Protein AF-A0AAV4V2G6-F1 (afdb_monomer_lite)

Secondary structure (DSSP, 8-state):
---PPPPP------GGGEEEEEEE--SS--EEEEEE-HHHHHHHHHHHT--TTSSS---TT-S-TTTS-EEEE-S---HHHHHHHHHHS-SSSSEEE--HHHHHHHHHHHSPP-

Structure (mmCIF, N/CA/C/O backbone):
data_AF-A0AAV4V2G6-F1
#
_entry.id   AF-A0AAV4V2G6-F1
#
loop_
_atom_site.group_PDB
_atom_site.id
_atom_site.type_symbol
_atom_site.label_atom_id
_atom_site.label_alt_id
_atom_site.label_comp_id
_atom_site.label_asym_id
_atom_site.label_entity_id
_atom_site.label_seq_id
_atom_site.pdbx_PDB_ins_code
_atom_site.Cartn_x
_atom_site.Cartn_y
_atom_site.Cartn_z
_atom_site.occupancy
_atom_site.B_iso_or_equiv
_atom_site.auth_seq_id
_atom_site.auth_comp_id
_atom_site.auth_asym_id
_atom_site.auth_atom_id
_atom_site.pdbx_PDB_model_num
ATOM 1 N N . MET A 1 1 ? 5.239 -35.831 -12.812 1.00 40.34 1 MET A N 1
ATOM 2 C CA . MET A 1 1 ? 5.458 -34.371 -12.798 1.00 40.34 1 MET A CA 1
ATOM 3 C C . MET A 1 1 ? 5.258 -33.920 -11.359 1.00 40.34 1 MET A C 1
ATOM 5 O O . MET A 1 1 ? 4.141 -34.008 -10.872 1.00 40.34 1 MET A O 1
ATOM 9 N N . PHE A 1 2 ? 6.333 -33.602 -10.638 1.00 43.84 2 PHE A N 1
ATOM 10 C CA . PHE A 1 2 ? 6.240 -33.153 -9.246 1.00 43.84 2 PHE A CA 1
ATOM 11 C C . PHE A 1 2 ? 5.930 -31.657 -9.255 1.00 43.84 2 PHE A C 1
ATOM 13 O O . PHE A 1 2 ? 6.755 -30.864 -9.698 1.00 43.84 2 PHE A O 1
ATOM 20 N N . VAL A 1 3 ? 4.728 -31.284 -8.826 1.00 50.00 3 VAL A N 1
ATOM 21 C CA . VAL A 1 3 ? 4.389 -29.886 -8.542 1.00 50.00 3 VAL A CA 1
ATOM 22 C C . VAL A 1 3 ? 5.172 -29.518 -7.284 1.00 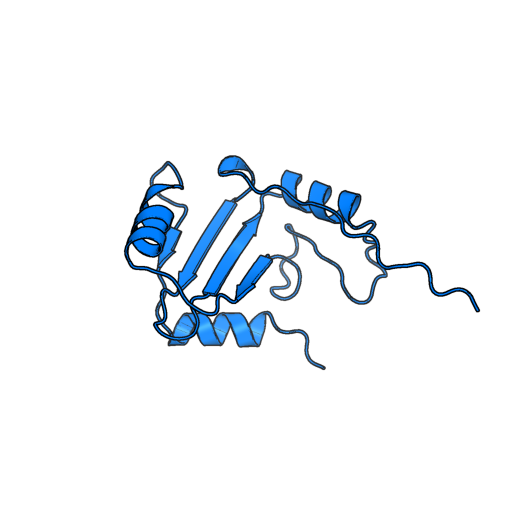50.00 3 VAL A C 1
ATOM 24 O O . VAL A 1 3 ? 4.960 -30.138 -6.240 1.00 50.00 3 VAL A O 1
ATOM 27 N N . GLN A 1 4 ? 6.128 -28.591 -7.378 1.00 55.28 4 GLN A N 1
ATOM 28 C CA . GLN A 1 4 ? 6.748 -28.046 -6.170 1.00 55.28 4 GLN A CA 1
ATOM 29 C C . GLN A 1 4 ? 5.639 -27.411 -5.319 1.00 55.28 4 GLN A C 1
ATOM 31 O O . GLN A 1 4 ? 4.819 -26.669 -5.866 1.00 55.28 4 GLN A O 1
ATOM 36 N N . PRO A 1 5 ? 5.559 -27.714 -4.012 1.00 58.81 5 PRO A N 1
ATOM 37 C CA . PRO A 1 5 ? 4.588 -27.062 -3.152 1.00 58.81 5 PRO A CA 1
ATOM 38 C C . PRO A 1 5 ? 4.882 -25.562 -3.137 1.00 58.81 5 PRO A C 1
ATOM 40 O O . PRO A 1 5 ? 6.038 -25.158 -3.015 1.00 58.81 5 PRO A O 1
ATOM 43 N N . TYR A 1 6 ? 3.839 -24.743 -3.267 1.00 69.56 6 TYR A N 1
ATOM 44 C CA . TYR A 1 6 ? 3.951 -23.299 -3.097 1.00 69.56 6 TYR A CA 1
ATOM 45 C C . TYR A 1 6 ? 4.617 -23.003 -1.747 1.00 69.56 6 TYR A C 1
ATOM 47 O O . TYR A 1 6 ? 4.089 -23.363 -0.693 1.00 69.56 6 TYR A O 1
ATOM 55 N N . SER A 1 7 ? 5.794 -22.379 -1.772 1.00 81.94 7 SER A N 1
ATOM 56 C CA . SER A 1 7 ? 6.468 -21.923 -0.561 1.00 81.94 7 SER A CA 1
ATOM 57 C C . SER A 1 7 ? 5.880 -20.582 -0.141 1.00 81.94 7 SER A C 1
ATOM 59 O O . SER A 1 7 ? 5.979 -19.599 -0.872 1.00 81.94 7 SER A O 1
ATOM 61 N N . MET A 1 8 ? 5.279 -20.534 1.044 1.00 85.44 8 MET A N 1
ATOM 62 C CA . MET A 1 8 ? 4.823 -19.279 1.636 1.00 85.44 8 MET A CA 1
ATOM 63 C C . MET A 1 8 ? 6.030 -18.466 2.111 1.00 85.44 8 MET A C 1
ATOM 65 O O . MET A 1 8 ? 6.851 -18.971 2.878 1.00 85.44 8 MET A O 1
ATOM 69 N N . VAL A 1 9 ? 6.119 -17.206 1.685 1.00 88.56 9 VAL A N 1
ATOM 70 C CA . VAL A 1 9 ? 7.173 -16.274 2.106 1.00 88.56 9 VAL A CA 1
ATOM 71 C C . VAL A 1 9 ? 6.568 -15.228 3.047 1.00 88.56 9 VAL A C 1
ATOM 73 O O . VAL A 1 9 ? 5.680 -14.484 2.626 1.00 88.56 9 VAL A O 1
ATOM 76 N N . PRO A 1 10 ? 7.000 -15.148 4.320 1.00 90.88 10 PRO A N 1
ATOM 77 C CA . PRO A 1 10 ? 6.504 -14.128 5.234 1.00 90.88 10 PRO A CA 1
ATOM 78 C C . PRO A 1 10 ? 7.104 -12.759 4.891 1.00 90.88 10 PRO A C 1
ATOM 80 O O . PRO A 1 10 ? 8.322 -12.603 4.814 1.00 90.88 10 PRO A O 1
ATOM 83 N N . ILE A 1 11 ? 6.247 -11.748 4.745 1.00 90.00 11 ILE A N 1
ATOM 84 C CA . ILE A 1 11 ? 6.648 -10.349 4.548 1.00 90.00 11 ILE A CA 1
ATOM 85 C C . ILE A 1 11 ? 6.159 -9.546 5.753 1.00 90.00 11 ILE A C 1
ATOM 87 O O . ILE A 1 11 ? 4.971 -9.537 6.064 1.00 90.00 11 ILE A O 1
ATOM 91 N N . THR A 1 12 ? 7.082 -8.877 6.447 1.00 90.75 12 THR A N 1
ATOM 92 C CA . THR A 1 12 ? 6.756 -7.960 7.550 1.00 90.75 12 THR A CA 1
ATOM 93 C C . THR A 1 12 ? 6.787 -6.530 7.034 1.00 90.75 12 THR A C 1
ATOM 95 O O . THR A 1 12 ? 7.796 -6.133 6.463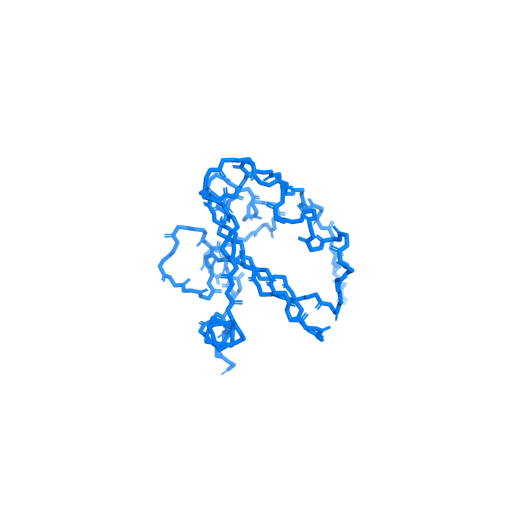 1.00 90.75 12 THR A O 1
ATOM 98 N N . ILE A 1 13 ? 5.719 -5.765 7.265 1.00 86.94 13 ILE A N 1
ATOM 99 C CA . ILE A 1 13 ? 5.614 -4.354 6.869 1.00 86.94 13 ILE A CA 1
ATOM 100 C C . ILE A 1 13 ? 5.651 -3.485 8.128 1.00 86.94 13 ILE A C 1
ATOM 102 O O . ILE A 1 13 ? 4.871 -3.701 9.058 1.00 86.94 13 ILE A O 1
ATOM 106 N N . ARG A 1 14 ? 6.548 -2.500 8.169 1.00 87.62 14 ARG A N 1
ATOM 107 C CA . ARG A 1 14 ? 6.711 -1.540 9.270 1.00 87.62 14 ARG A CA 1
ATOM 108 C C . ARG A 1 14 ? 6.389 -0.126 8.808 1.00 87.62 14 ARG A C 1
ATOM 110 O O . ARG A 1 14 ? 6.437 0.174 7.625 1.00 87.62 14 ARG A O 1
ATOM 117 N N . GLY A 1 15 ? 6.138 0.777 9.759 1.00 82.94 15 GLY A N 1
ATOM 118 C CA . GLY A 1 15 ? 5.829 2.191 9.494 1.00 82.94 15 GLY A CA 1
ATOM 119 C C . GLY A 1 15 ? 6.773 2.869 8.489 1.00 82.94 15 GLY A C 1
ATOM 120 O O . GLY A 1 15 ? 6.312 3.499 7.547 1.00 82.94 15 GLY A O 1
ATOM 121 N N . HIS A 1 16 ? 8.086 2.683 8.649 1.00 86.31 16 HIS A N 1
ATOM 122 C CA . HIS A 1 16 ? 9.109 3.280 7.780 1.00 86.31 16 HIS A CA 1
ATOM 123 C C . HIS A 1 16 ? 9.245 2.619 6.402 1.00 86.31 16 HIS A C 1
ATOM 125 O O . HIS A 1 16 ? 9.912 3.170 5.530 1.00 86.31 16 HIS A O 1
ATOM 131 N N . ASP A 1 17 ? 8.628 1.456 6.189 1.00 90.06 17 ASP A N 1
ATOM 132 C CA . ASP A 1 17 ? 8.671 0.755 4.906 1.00 90.06 17 ASP A CA 1
ATOM 133 C C . ASP A 1 17 ? 7.731 1.387 3.875 1.00 90.06 17 ASP A C 1
ATOM 135 O O . ASP A 1 17 ? 7.816 1.087 2.682 1.00 90.06 17 ASP A O 1
ATOM 139 N N . MET A 1 18 ? 6.842 2.277 4.316 1.00 88.69 18 MET A N 1
ATOM 140 C CA . MET A 1 18 ? 5.788 2.864 3.501 1.00 88.69 18 MET A CA 1
ATOM 141 C C . MET A 1 18 ? 6.054 4.346 3.262 1.00 88.69 18 MET A C 1
ATOM 143 O O . MET A 1 18 ? 6.415 5.088 4.169 1.00 88.69 18 MET A O 1
ATOM 147 N N . ALA A 1 19 ? 5.846 4.778 2.024 1.00 88.94 19 ALA A N 1
ATOM 148 C CA . ALA A 1 19 ? 5.930 6.174 1.620 1.00 88.94 19 ALA A CA 1
ATOM 149 C C . ALA A 1 19 ? 4.561 6.874 1.675 1.00 88.94 19 ALA A C 1
ATOM 151 O O . ALA A 1 19 ? 4.488 8.069 1.940 1.00 88.94 19 ALA A O 1
ATOM 152 N N . GLU A 1 20 ? 3.473 6.147 1.407 1.00 89.06 20 GLU A N 1
ATOM 153 C CA . GLU A 1 20 ? 2.099 6.662 1.462 1.00 89.06 20 GLU A CA 1
ATOM 154 C C . GLU A 1 20 ? 1.121 5.518 1.755 1.00 89.06 20 GLU A C 1
ATOM 156 O O . GLU A 1 20 ? 1.278 4.414 1.227 1.00 89.06 20 GLU A O 1
ATOM 161 N N . VAL A 1 21 ? 0.089 5.795 2.555 1.00 89.88 21 VAL A N 1
ATOM 162 C CA . VAL A 1 21 ? -1.024 4.886 2.838 1.00 89.88 21 VAL A CA 1
ATOM 163 C C . VAL A 1 21 ? -2.344 5.596 2.512 1.00 89.88 21 VAL A C 1
ATOM 165 O O . VAL A 1 21 ? -2.685 6.635 3.068 1.00 89.88 21 VAL A O 1
ATOM 168 N N . ILE A 1 22 ? -3.125 5.051 1.588 1.00 92.00 22 ILE A N 1
ATOM 169 C CA . ILE A 1 22 ? -4.441 5.588 1.228 1.00 92.00 22 ILE A CA 1
ATOM 170 C C . ILE A 1 22 ? -5.487 4.579 1.675 1.00 92.00 22 ILE A C 1
ATOM 172 O O . ILE A 1 22 ? -5.394 3.406 1.324 1.00 92.00 22 ILE A O 1
ATOM 176 N N . VAL A 1 23 ? -6.475 5.022 2.447 1.00 93.06 23 VAL A N 1
ATOM 177 C CA . VAL A 1 23 ? -7.452 4.124 3.066 1.00 93.06 23 VAL A CA 1
ATOM 178 C C . VAL A 1 23 ? -8.865 4.537 2.704 1.00 93.06 23 VAL A C 1
ATOM 180 O O . VAL A 1 23 ? -9.244 5.699 2.823 1.00 93.06 23 VAL A O 1
ATOM 183 N N . HIS A 1 24 ? -9.667 3.559 2.313 1.00 94.88 24 HIS A N 1
ATOM 184 C CA . HIS A 1 24 ? -11.111 3.672 2.269 1.00 94.88 24 HIS A CA 1
ATOM 185 C C . HIS A 1 24 ? -11.710 2.811 3.385 1.00 94.88 24 HIS A C 1
ATOM 187 O O . HIS A 1 24 ? -11.616 1.588 3.326 1.00 94.88 24 HIS A O 1
ATOM 193 N N . PHE A 1 25 ? -12.343 3.417 4.394 1.00 92.19 25 PHE A N 1
ATOM 194 C CA . PHE A 1 25 ? -12.966 2.697 5.520 1.00 92.19 25 PHE A CA 1
ATOM 195 C C . PHE A 1 25 ? -14.406 2.241 5.224 1.00 92.19 25 PHE A C 1
ATOM 197 O O . PHE A 1 25 ? -15.298 2.362 6.068 1.00 92.19 25 PHE A O 1
ATOM 204 N N . GLY A 1 26 ? -14.650 1.736 4.012 1.00 88.19 26 GLY A N 1
ATOM 205 C CA . GLY A 1 26 ? -15.957 1.232 3.591 1.00 88.19 26 GLY A CA 1
ATOM 206 C C . GLY A 1 26 ? -16.534 0.207 4.573 1.00 88.19 26 GLY A C 1
ATOM 207 O O . GLY A 1 26 ? -15.806 -0.518 5.246 1.00 88.19 26 GLY A O 1
ATOM 208 N N . ARG A 1 27 ? -17.866 0.132 4.678 1.00 81.19 27 ARG A N 1
ATOM 209 C CA . ARG A 1 27 ? -18.518 -0.768 5.651 1.00 81.19 27 ARG A CA 1
ATOM 210 C C . ARG A 1 27 ? -18.376 -2.249 5.298 1.00 81.19 27 ARG A C 1
ATOM 212 O O . ARG A 1 27 ? -18.275 -3.061 6.208 1.00 81.19 27 ARG A O 1
ATOM 219 N N . CYS A 1 28 ? -18.391 -2.574 4.007 1.00 80.81 28 CYS A N 1
ATOM 220 C CA . CYS A 1 28 ? -18.389 -3.954 3.508 1.00 80.81 28 CYS A CA 1
ATOM 221 C C . CYS A 1 28 ? -17.074 -4.365 2.842 1.00 80.81 28 CYS A C 1
ATOM 223 O O . CYS A 1 28 ? -16.867 -5.547 2.617 1.00 80.81 28 CYS A O 1
ATOM 225 N N . LEU A 1 29 ? -16.239 -3.395 2.464 1.00 88.69 29 LEU A N 1
ATOM 226 C CA . LEU A 1 29 ? -14.951 -3.650 1.832 1.00 88.69 29 LEU A CA 1
ATOM 227 C C . LEU A 1 29 ? -14.002 -2.480 2.114 1.00 88.69 29 LEU A C 1
ATOM 229 O O . LEU A 1 29 ? -13.865 -1.578 1.280 1.00 88.69 29 LEU A O 1
ATOM 233 N N . PRO A 1 30 ? -13.396 -2.414 3.310 1.00 93.38 30 PRO A N 1
ATOM 234 C CA . PRO A 1 30 ? -12.268 -1.530 3.516 1.00 93.38 30 PRO A CA 1
ATOM 235 C C . PRO A 1 30 ? -11.129 -1.856 2.544 1.00 93.38 30 PRO A C 1
ATOM 237 O O . PRO A 1 30 ? -10.799 -3.020 2.312 1.00 93.38 30 PRO A O 1
ATOM 240 N N . ILE A 1 31 ? -10.513 -0.817 1.988 1.00 93.88 31 ILE A N 1
ATOM 241 C CA . ILE A 1 31 ? -9.404 -0.956 1.041 1.00 93.88 31 ILE A CA 1
ATOM 242 C C . ILE A 1 31 ? -8.230 -0.135 1.549 1.00 93.88 31 ILE A C 1
ATOM 244 O O . ILE A 1 31 ? -8.393 1.041 1.884 1.00 93.88 31 ILE A O 1
ATOM 248 N N . ILE A 1 32 ? -7.046 -0.743 1.580 1.00 92.44 32 ILE A N 1
ATOM 249 C CA . ILE A 1 32 ? -5.797 -0.058 1.910 1.00 92.44 32 ILE A CA 1
ATOM 250 C C . ILE A 1 32 ? -4.870 -0.140 0.705 1.00 92.44 32 ILE A C 1
ATOM 252 O O . ILE A 1 32 ? -4.496 -1.227 0.270 1.00 92.44 32 ILE A O 1
ATOM 256 N N . TYR A 1 33 ? -4.464 1.016 0.198 1.00 92.19 33 TYR A N 1
ATOM 257 C CA . TYR A 1 33 ? -3.400 1.139 -0.784 1.00 92.19 33 TYR A CA 1
ATOM 258 C C . TYR A 1 33 ? -2.130 1.588 -0.087 1.00 92.19 33 TYR A C 1
ATOM 260 O O . TYR A 1 33 ? -2.112 2.626 0.571 1.00 92.19 33 TYR A O 1
ATOM 268 N N . VAL A 1 34 ? -1.056 0.838 -0.274 1.00 90.88 34 VAL A N 1
ATOM 269 C CA . VAL A 1 34 ? 0.254 1.170 0.271 1.00 90.88 34 VAL A CA 1
ATOM 270 C C . VAL A 1 34 ? 1.206 1.413 -0.885 1.00 90.88 34 VAL A C 1
ATOM 272 O O . VAL A 1 34 ? 1.439 0.521 -1.702 1.00 90.88 34 VAL A O 1
ATOM 275 N N . ARG A 1 35 ? 1.779 2.619 -0.945 1.00 91.12 35 ARG A N 1
ATOM 276 C CA . ARG A 1 35 ? 2.989 2.862 -1.731 1.00 91.12 35 ARG A CA 1
ATOM 277 C C . ARG A 1 35 ? 4.181 2.570 -0.821 1.00 91.12 35 ARG A C 1
ATOM 279 O O . ARG A 1 35 ? 4.406 3.340 0.118 1.00 91.12 35 ARG A O 1
ATOM 286 N N . PRO A 1 36 ? 4.933 1.485 -1.047 1.00 92.56 36 PRO A N 1
ATOM 287 C CA . PRO A 1 36 ? 6.131 1.230 -0.270 1.00 92.56 36 PRO A CA 1
ATOM 288 C C . PRO A 1 36 ? 7.255 2.191 -0.665 1.00 92.56 36 PRO A C 1
ATOM 290 O O . PRO A 1 36 ? 7.226 2.823 -1.722 1.00 92.56 36 PRO A O 1
ATOM 293 N N . THR A 1 37 ? 8.262 2.301 0.191 1.00 92.94 37 THR A N 1
ATOM 294 C CA . THR A 1 37 ? 9.535 2.919 -0.182 1.00 92.94 37 THR A CA 1
ATOM 295 C C . THR A 1 37 ? 10.229 2.082 -1.260 1.00 92.94 37 THR A C 1
ATOM 297 O O . THR A 1 37 ? 9.987 0.880 -1.386 1.00 92.94 37 THR A O 1
ATOM 300 N N . GLN A 1 38 ? 11.138 2.696 -2.022 1.00 95.00 38 GLN A N 1
ATOM 301 C CA . GLN A 1 38 ? 11.949 1.973 -3.008 1.00 95.00 38 GLN A CA 1
ATOM 302 C C . GLN A 1 38 ? 12.716 0.807 -2.367 1.00 95.00 38 GLN A C 1
ATOM 304 O O . GLN A 1 38 ? 12.714 -0.296 -2.906 1.00 95.00 38 GLN A O 1
ATOM 309 N N . ALA A 1 39 ? 13.325 1.037 -1.199 1.00 95.50 39 ALA A N 1
ATOM 310 C CA . ALA A 1 39 ? 14.089 0.018 -0.484 1.00 95.50 39 ALA A CA 1
ATOM 311 C C . ALA A 1 39 ? 13.222 -1.196 -0.117 1.00 95.50 39 ALA A C 1
ATOM 313 O O . ALA A 1 39 ? 13.617 -2.336 -0.360 1.00 95.50 39 ALA A O 1
ATOM 314 N N . PHE A 1 40 ? 12.016 -0.958 0.404 1.00 94.88 40 PHE A N 1
ATOM 315 C CA . PHE A 1 40 ? 11.106 -2.047 0.743 1.00 94.88 40 PHE A CA 1
ATOM 316 C C . PHE A 1 40 ? 10.555 -2.756 -0.500 1.00 94.88 40 PHE A C 1
ATOM 318 O O . PHE A 1 40 ? 10.394 -3.974 -0.503 1.00 94.88 40 PHE A O 1
ATOM 325 N N . GLY A 1 41 ? 10.322 -2.026 -1.594 1.00 94.81 41 GLY A N 1
ATOM 326 C CA . GLY A 1 41 ? 9.904 -2.634 -2.853 1.00 94.81 41 GLY A CA 1
ATOM 327 C C . GLY A 1 41 ? 10.940 -3.592 -3.446 1.00 94.81 41 GLY A C 1
ATOM 328 O O . GLY A 1 41 ? 10.578 -4.675 -3.905 1.00 94.81 41 GLY A O 1
ATOM 329 N N . GLU A 1 42 ? 12.227 -3.242 -3.380 1.00 94.88 42 GLU A N 1
ATOM 330 C CA . GLU A 1 42 ? 13.322 -4.151 -3.751 1.00 94.88 42 GLU A CA 1
ATOM 331 C C . GLU A 1 42 ? 13.370 -5.391 -2.850 1.00 94.88 42 GLU A C 1
ATOM 333 O O . GLU A 1 42 ? 13.546 -6.511 -3.334 1.00 94.88 42 GLU A O 1
ATOM 338 N N . GLN A 1 43 ? 13.141 -5.217 -1.545 1.00 94.88 43 GLN A N 1
ATOM 339 C CA . GLN A 1 43 ? 13.073 -6.335 -0.608 1.00 94.88 43 GLN A CA 1
ATOM 340 C C . GLN A 1 43 ? 11.931 -7.302 -0.954 1.00 94.88 43 GLN A C 1
ATOM 342 O O . GLN A 1 43 ? 12.151 -8.512 -0.958 1.00 94.88 43 GLN A O 1
ATOM 347 N N . ILE A 1 44 ? 10.735 -6.795 -1.278 1.00 93.56 44 ILE A N 1
ATOM 348 C CA . ILE A 1 44 ? 9.594 -7.623 -1.702 1.00 93.56 44 ILE A CA 1
ATOM 349 C C . ILE A 1 44 ? 9.958 -8.432 -2.949 1.00 93.56 44 ILE A C 1
ATOM 351 O O . ILE A 1 44 ? 9.775 -9.649 -2.951 1.00 93.56 44 ILE A O 1
ATOM 355 N N . LYS A 1 45 ? 10.521 -7.786 -3.979 1.00 92.62 45 LYS A N 1
ATOM 356 C CA . LYS A 1 45 ? 10.952 -8.476 -5.205 1.00 92.62 45 LYS A CA 1
ATOM 357 C C . LYS A 1 45 ? 11.950 -9.588 -4.907 1.00 92.62 45 LYS A C 1
ATOM 359 O O . LYS A 1 45 ? 11.783 -10.703 -5.392 1.00 92.62 45 LYS A O 1
ATOM 364 N N . SER A 1 46 ? 12.962 -9.298 -4.089 1.00 91.94 46 SER A N 1
ATOM 365 C CA . SER A 1 46 ? 13.989 -10.274 -3.728 1.00 91.94 46 SER A CA 1
ATOM 366 C C . SER A 1 46 ? 13.419 -11.451 -2.938 1.00 91.94 46 SER A C 1
ATOM 368 O O . SER A 1 46 ? 13.821 -12.585 -3.183 1.00 91.94 46 SER A O 1
ATOM 370 N N . LEU A 1 47 ? 12.504 -11.200 -1.997 1.00 91.69 47 LEU A N 1
ATOM 371 C CA . LEU A 1 47 ? 11.872 -12.241 -1.182 1.00 91.69 47 LEU A CA 1
ATOM 372 C C . LEU A 1 47 ? 10.961 -13.149 -2.011 1.00 91.69 47 LEU A C 1
ATOM 374 O O . LEU A 1 47 ? 10.909 -14.351 -1.769 1.00 91.69 47 LEU A O 1
ATOM 378 N N . LEU A 1 48 ? 10.257 -12.573 -2.984 1.00 90.00 48 LEU A N 1
ATOM 379 C CA . LEU A 1 48 ? 9.352 -13.301 -3.869 1.00 90.00 48 LEU A CA 1
ATOM 380 C C . LEU A 1 48 ? 10.056 -13.885 -5.104 1.00 90.00 48 LEU A C 1
ATOM 382 O O . LEU A 1 48 ? 9.414 -14.583 -5.882 1.00 90.00 48 LEU A O 1
ATOM 386 N N . GLY A 1 49 ? 11.355 -13.622 -5.285 1.00 89.62 49 GLY A N 1
ATOM 387 C CA . GLY A 1 49 ? 12.126 -14.099 -6.434 1.00 89.62 49 GLY A CA 1
ATOM 388 C C . GLY A 1 49 ? 11.641 -13.541 -7.775 1.00 89.62 49 GLY A C 1
ATOM 389 O O . GLY A 1 49 ? 11.741 -14.231 -8.784 1.00 89.62 49 GLY A O 1
ATOM 390 N N . MET A 1 50 ? 11.094 -12.321 -7.781 1.00 90.88 50 MET A N 1
ATOM 391 C CA . MET A 1 50 ? 10.486 -11.706 -8.964 1.00 90.88 50 MET A CA 1
ATOM 392 C C . MET A 1 50 ? 11.532 -11.227 -9.978 1.00 90.88 50 MET A C 1
ATOM 394 O O . MET A 1 50 ? 12.512 -10.568 -9.624 1.00 90.88 50 MET A O 1
ATOM 398 N N . SER A 1 51 ? 11.256 -11.471 -11.255 1.00 89.06 51 SER A N 1
ATOM 399 C CA . SER A 1 51 ? 11.986 -10.967 -12.417 1.00 89.06 51 SER A CA 1
ATOM 400 C C . SER A 1 51 ? 11.117 -10.006 -13.231 1.00 89.06 51 SER A C 1
ATOM 402 O O . SER A 1 51 ? 9.906 -10.174 -13.336 1.00 89.06 51 SER A O 1
ATOM 404 N N . ALA A 1 52 ? 11.734 -9.022 -13.890 1.00 83.06 52 ALA A N 1
ATOM 405 C CA . ALA A 1 52 ? 11.024 -8.080 -14.764 1.00 83.06 52 ALA A CA 1
ATOM 406 C C . ALA A 1 52 ? 10.363 -8.751 -15.987 1.00 83.06 52 ALA A C 1
ATOM 408 O O . ALA A 1 52 ? 9.517 -8.148 -16.641 1.00 83.06 52 ALA A O 1
ATOM 409 N N . SER A 1 53 ? 10.760 -9.985 -16.310 1.00 86.00 53 SER A N 1
ATOM 410 C CA . SER A 1 53 ? 10.138 -10.814 -17.348 1.00 86.00 53 SER A CA 1
ATOM 411 C C . SER A 1 53 ? 8.873 -11.540 -16.884 1.00 86.00 53 SER A C 1
ATOM 413 O O . SER A 1 53 ? 8.214 -12.177 -17.706 1.00 86.00 53 SER A O 1
ATOM 415 N N . ASP A 1 54 ? 8.568 -11.519 -15.587 1.00 85.00 54 ASP A N 1
ATOM 416 C CA . ASP A 1 54 ? 7.442 -12.261 -15.035 1.00 85.00 54 ASP A CA 1
ATOM 417 C C . ASP A 1 54 ? 6.116 -11.613 -15.429 1.00 85.00 54 ASP A C 1
ATOM 419 O O . ASP A 1 54 ? 5.987 -10.391 -15.501 1.00 85.00 54 ASP A O 1
ATOM 423 N N . ALA A 1 55 ? 5.093 -12.446 -15.629 1.00 80.50 55 ALA A N 1
ATOM 424 C CA . ALA A 1 55 ? 3.743 -11.972 -15.933 1.00 80.50 55 ALA A CA 1
ATOM 425 C C . ALA A 1 55 ? 3.163 -11.083 -14.814 1.00 80.50 55 ALA A C 1
ATOM 427 O O . ALA A 1 55 ? 2.352 -10.199 -15.081 1.00 80.50 55 ALA A O 1
ATOM 428 N N . PHE A 1 56 ? 3.598 -11.310 -13.570 1.00 81.56 56 PHE A N 1
ATOM 429 C CA . PHE A 1 56 ? 3.210 -10.539 -12.394 1.00 81.56 56 PHE A CA 1
ATOM 430 C C . PHE A 1 56 ? 4.464 -9.985 -11.729 1.00 81.56 56 PHE A C 1
ATOM 432 O O . PHE A 1 56 ? 5.115 -10.658 -10.932 1.00 81.56 56 PHE A O 1
ATOM 439 N N . TYR A 1 57 ? 4.800 -8.750 -12.081 1.00 88.31 57 TYR A N 1
ATOM 440 C CA . TYR A 1 57 ? 5.961 -8.048 -11.555 1.00 88.31 57 TYR A CA 1
ATOM 441 C C . TYR A 1 57 ? 5.523 -6.882 -10.670 1.00 88.31 57 TYR A C 1
ATOM 443 O O . TYR A 1 57 ? 4.514 -6.230 -10.937 1.00 88.31 57 TYR A O 1
ATOM 451 N N . PHE A 1 58 ? 6.292 -6.617 -9.618 1.00 90.69 58 PHE A N 1
ATOM 452 C CA . PHE A 1 58 ? 6.073 -5.506 -8.701 1.00 90.69 58 PHE A CA 1
ATOM 453 C C . PHE A 1 58 ? 7.252 -4.534 -8.778 1.00 90.69 58 PHE A C 1
ATOM 455 O O . PHE A 1 58 ? 8.394 -4.952 -8.657 1.00 90.69 58 PHE A O 1
ATOM 462 N N . ASP A 1 59 ? 6.996 -3.236 -8.927 1.00 91.94 59 ASP A N 1
ATOM 463 C CA . ASP A 1 59 ? 8.022 -2.192 -8.939 1.00 91.94 59 ASP A CA 1
ATOM 464 C C . ASP A 1 59 ? 7.515 -0.912 -8.278 1.00 91.94 59 ASP A C 1
ATOM 466 O O . ASP A 1 59 ? 6.795 -0.117 -8.882 1.00 91.94 59 ASP A O 1
ATOM 470 N N . ALA A 1 60 ? 7.957 -0.684 -7.041 1.00 92.56 60 ALA A N 1
ATOM 471 C CA . ALA A 1 60 ? 7.611 0.488 -6.238 1.00 92.56 60 ALA A CA 1
ATOM 472 C C . ALA A 1 60 ? 8.008 1.835 -6.874 1.00 92.56 60 ALA A C 1
ATOM 474 O O . ALA A 1 60 ? 7.489 2.874 -6.467 1.00 92.56 60 ALA A O 1
ATOM 475 N N . THR A 1 61 ? 8.936 1.835 -7.837 1.00 91.62 61 THR A N 1
ATOM 476 C CA . THR A 1 61 ? 9.404 3.045 -8.534 1.00 91.62 61 THR A CA 1
ATOM 477 C C . THR A 1 61 ? 8.722 3.271 -9.880 1.00 91.62 61 THR A C 1
ATOM 479 O O . THR A 1 61 ? 8.884 4.336 -10.485 1.00 91.62 61 THR A O 1
ATOM 482 N N . SER A 1 62 ? 7.937 2.296 -10.343 1.00 91.62 62 SER A N 1
ATOM 483 C CA . SER A 1 62 ? 7.207 2.397 -11.598 1.00 91.62 62 SE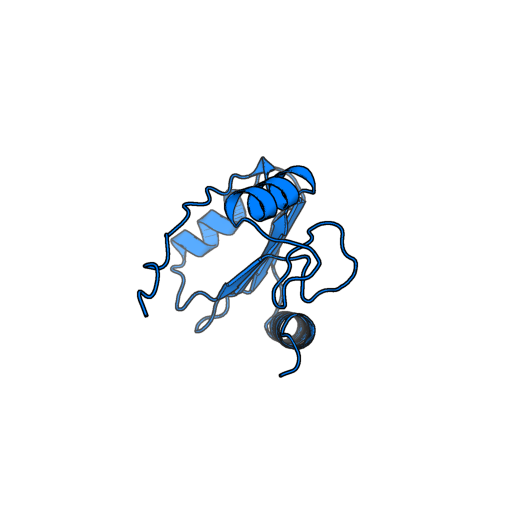R A CA 1
ATOM 484 C C . SER A 1 62 ? 6.153 3.503 -11.544 1.00 91.62 62 SER A C 1
ATOM 486 O O . SER A 1 62 ? 5.604 3.837 -10.498 1.00 91.62 62 SER A O 1
ATOM 488 N N . LYS A 1 63 ? 5.853 4.074 -12.713 1.00 89.19 63 LYS A N 1
ATOM 489 C CA . LYS A 1 63 ? 4.718 4.991 -12.906 1.00 89.19 63 LYS A CA 1
ATOM 490 C C . LYS A 1 63 ? 3.425 4.253 -13.260 1.00 89.19 63 LYS A C 1
ATOM 492 O O . LYS A 1 63 ? 2.370 4.879 -13.325 1.00 89.19 63 LYS A O 1
ATOM 497 N N . ASP A 1 64 ? 3.514 2.955 -13.540 1.00 88.50 64 ASP A N 1
ATOM 498 C CA . ASP A 1 64 ? 2.367 2.118 -13.863 1.00 88.50 64 ASP A CA 1
ATOM 499 C C . ASP A 1 64 ? 1.628 1.729 -12.580 1.00 88.50 64 ASP A C 1
ATOM 501 O O . ASP A 1 64 ? 2.161 1.040 -11.704 1.00 88.50 64 ASP A O 1
ATOM 505 N N . GLU A 1 65 ? 0.370 2.169 -12.479 1.00 84.81 65 GLU A N 1
ATOM 506 C CA . GLU A 1 65 ? -0.416 1.983 -11.267 1.00 84.81 65 GLU A CA 1
ATOM 507 C C . GLU A 1 65 ? -0.721 0.529 -10.919 1.00 84.81 65 GLU A C 1
ATOM 509 O O . GLU A 1 65 ? -1.017 0.241 -9.759 1.00 84.81 65 GLU A O 1
ATOM 514 N N . ARG A 1 66 ? -0.580 -0.373 -11.890 1.00 86.25 66 ARG A N 1
ATOM 515 C CA . ARG A 1 66 ? -0.856 -1.804 -11.745 1.00 86.25 66 ARG A CA 1
ATOM 516 C C . ARG A 1 66 ? 0.243 -2.558 -11.001 1.00 86.25 66 ARG A C 1
ATOM 518 O O . ARG A 1 66 ? -0.015 -3.649 -10.509 1.00 86.25 66 ARG A O 1
ATOM 525 N N . ILE A 1 67 ? 1.452 -1.994 -10.915 1.00 90.19 67 ILE A N 1
ATOM 526 C CA . ILE A 1 67 ? 2.628 -2.713 -10.390 1.00 90.19 67 ILE A CA 1
ATOM 527 C C . ILE A 1 67 ? 3.360 -1.990 -9.256 1.00 90.19 67 ILE A C 1
ATOM 529 O O . ILE A 1 67 ? 4.280 -2.561 -8.686 1.00 90.19 67 ILE A O 1
ATOM 533 N N . HIS A 1 68 ? 2.984 -0.756 -8.901 1.00 91.19 68 HIS A N 1
ATOM 534 C CA . HIS A 1 68 ? 3.757 0.062 -7.944 1.00 91.19 68 HIS A CA 1
ATOM 535 C C . HIS A 1 68 ? 3.209 0.135 -6.512 1.00 91.19 68 HIS A C 1
ATOM 537 O O . HIS A 1 68 ? 3.808 0.766 -5.642 1.00 91.19 68 HIS A O 1
ATOM 543 N N . LYS A 1 69 ? 2.045 -0.467 -6.256 1.00 90.69 69 LYS A N 1
ATOM 544 C CA . LYS A 1 69 ? 1.310 -0.371 -4.987 1.00 90.69 69 LYS A CA 1
ATOM 545 C C . LYS A 1 69 ? 0.933 -1.758 -4.501 1.00 90.69 69 LYS A C 1
ATOM 547 O O . LYS A 1 69 ? 0.614 -2.635 -5.297 1.00 90.69 69 LYS A O 1
ATOM 552 N N . LEU A 1 70 ? 0.883 -1.908 -3.186 1.00 90.69 70 LEU A N 1
ATOM 553 C CA . LEU A 1 70 ? 0.227 -3.039 -2.545 1.00 90.69 70 LEU A CA 1
ATOM 554 C C . LEU A 1 70 ? -1.227 -2.649 -2.274 1.00 90.69 70 LEU A C 1
ATOM 556 O O . LEU A 1 70 ? -1.484 -1.569 -1.738 1.00 90.69 70 L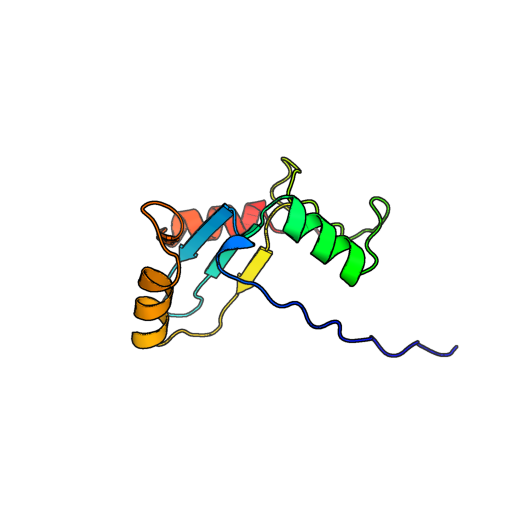EU A O 1
ATOM 560 N N . THR A 1 71 ? -2.165 -3.516 -2.647 1.00 91.62 71 THR A N 1
ATOM 561 C CA . THR A 1 71 ? -3.595 -3.324 -2.376 1.00 91.62 71 THR A CA 1
ATOM 562 C C . THR A 1 71 ? -4.065 -4.411 -1.424 1.00 91.62 71 THR A C 1
ATOM 564 O O . THR A 1 71 ? -3.972 -5.594 -1.741 1.00 91.62 71 THR A O 1
ATOM 567 N N . PHE A 1 72 ? -4.584 -4.007 -0.269 1.00 91.06 72 PHE A N 1
ATOM 568 C CA . PHE A 1 72 ? -5.214 -4.898 0.695 1.00 91.06 72 PHE A CA 1
ATOM 569 C C . PHE A 1 72 ? -6.725 -4.728 0.601 1.00 91.06 72 PHE A C 1
ATOM 571 O O . PHE A 1 72 ? -7.250 -3.639 0.847 1.00 91.06 72 PHE A O 1
ATOM 578 N N . LEU A 1 73 ? -7.404 -5.812 0.237 1.00 91.88 73 LEU A N 1
ATOM 579 C CA . LEU A 1 73 ? -8.855 -5.924 0.281 1.00 91.88 73 LEU A CA 1
ATOM 580 C C . LEU A 1 73 ? -9.215 -6.595 1.601 1.00 91.88 73 LEU A C 1
ATOM 582 O O . LEU A 1 73 ? -8.765 -7.707 1.868 1.00 91.88 73 LEU A O 1
ATOM 586 N N . ILE A 1 74 ? -9.959 -5.890 2.444 1.00 91.62 74 ILE A N 1
ATOM 587 C CA . ILE A 1 74 ? -10.291 -6.344 3.791 1.00 91.62 74 ILE A CA 1
ATOM 588 C C . ILE A 1 74 ? -11.792 -6.618 3.829 1.00 91.62 74 ILE A C 1
ATOM 590 O O . ILE A 1 74 ? -12.569 -5.769 3.409 1.00 91.62 74 ILE A O 1
ATOM 594 N N . ASP A 1 75 ? -12.207 -7.771 4.354 1.00 90.81 75 ASP A N 1
ATOM 595 C CA . ASP A 1 75 ? -13.631 -8.134 4.430 1.00 90.81 75 ASP A CA 1
ATOM 596 C C . ASP A 1 75 ? -14.409 -7.217 5.384 1.00 90.81 75 ASP A C 1
ATOM 598 O O . ASP A 1 75 ? -15.525 -6.781 5.108 1.00 90.81 75 ASP A O 1
ATOM 602 N N . ASN A 1 76 ? -13.823 -6.921 6.543 1.00 89.38 76 ASN A N 1
ATOM 603 C CA . ASN A 1 76 ? -14.396 -6.017 7.528 1.00 89.38 76 ASN A CA 1
ATOM 604 C C . ASN A 1 76 ? -13.311 -5.392 8.409 1.00 89.38 76 ASN A C 1
ATOM 606 O O . ASN A 1 76 ? -12.187 -5.876 8.504 1.00 89.38 76 ASN A O 1
ATOM 610 N N . MET A 1 77 ? -13.659 -4.281 9.052 1.00 91.44 77 MET A N 1
ATOM 611 C CA . MET A 1 77 ? -12.775 -3.603 9.991 1.00 91.44 77 MET A CA 1
ATOM 612 C C . MET A 1 77 ? -13.600 -3.034 11.138 1.00 91.44 77 MET A C 1
ATOM 614 O O . MET A 1 77 ? -14.589 -2.336 10.886 1.00 91.44 77 MET A O 1
ATOM 618 N N . THR A 1 78 ? -13.195 -3.328 12.374 1.00 92.94 78 THR A N 1
ATOM 619 C CA . THR A 1 78 ? -13.836 -2.789 13.582 1.00 92.94 78 THR A CA 1
ATOM 620 C C . THR A 1 78 ? -13.515 -1.307 13.754 1.00 92.94 78 THR A C 1
ATOM 622 O O . THR A 1 78 ? -12.557 -0.794 13.170 1.00 92.94 78 THR A O 1
ATOM 625 N N . ASP A 1 79 ? -14.294 -0.594 14.566 1.00 91.19 79 ASP A N 1
ATOM 626 C CA . ASP A 1 79 ? -14.053 0.833 14.800 1.00 91.19 79 ASP A CA 1
ATOM 627 C C . ASP A 1 79 ? -12.712 1.085 15.508 1.00 91.19 79 ASP A C 1
ATOM 629 O O . ASP A 1 79 ? -12.014 2.045 15.176 1.00 91.19 79 ASP A O 1
ATOM 633 N N . GLU A 1 80 ? -12.280 0.171 16.380 1.00 92.38 80 GLU A N 1
ATOM 634 C CA . GLU A 1 80 ? -10.964 0.212 17.022 1.00 92.38 80 GLU A CA 1
ATOM 635 C C . GLU A 1 80 ? -9.837 0.062 15.995 1.00 92.38 80 GLU A C 1
ATOM 637 O O . GLU A 1 80 ? -8.855 0.800 16.039 1.00 92.38 80 GLU A O 1
ATOM 642 N N . GLN A 1 81 ? -9.978 -0.850 15.027 1.00 90.81 81 GLN A N 1
ATOM 643 C CA . GLN A 1 81 ? -8.991 -1.039 13.958 1.00 90.81 81 GLN A CA 1
ATOM 644 C C . GLN A 1 81 ? -8.918 0.181 13.028 1.00 90.81 81 GLN A C 1
ATOM 646 O O . GLN A 1 81 ? -7.826 0.586 12.619 1.00 90.81 81 GLN A O 1
ATOM 651 N N . ARG A 1 82 ? -10.063 0.812 12.731 1.00 90.00 82 ARG A N 1
ATOM 652 C CA . ARG A 1 82 ? -10.115 2.067 11.960 1.00 90.00 82 ARG A CA 1
ATOM 653 C C . ARG A 1 82 ? -9.392 3.187 12.695 1.00 90.00 82 ARG A C 1
ATOM 655 O O . ARG A 1 82 ? -8.593 3.911 12.102 1.00 90.00 82 ARG A O 1
ATOM 662 N N . GLN A 1 83 ? -9.664 3.324 13.991 1.00 88.44 83 GLN A N 1
ATOM 663 C CA . GLN A 1 83 ? -9.014 4.317 14.837 1.00 88.44 83 GLN A CA 1
ATOM 664 C C . GLN A 1 83 ? -7.508 4.061 14.944 1.00 88.44 83 GLN A C 1
ATOM 666 O O . GLN A 1 83 ? -6.727 5.000 14.809 1.00 88.44 83 GLN A O 1
ATOM 671 N N . PHE A 1 84 ? -7.100 2.803 15.105 1.00 87.88 84 PHE A N 1
ATOM 672 C CA . PHE A 1 84 ? -5.698 2.406 15.124 1.00 87.88 84 PHE A CA 1
ATOM 673 C C . PHE A 1 84 ? -4.977 2.802 13.833 1.00 87.88 84 PHE A C 1
ATOM 675 O O . PHE A 1 84 ? -3.933 3.444 13.896 1.00 87.88 84 PHE A O 1
ATOM 682 N N . LEU A 1 85 ? -5.544 2.499 12.658 1.00 86.19 85 LEU A N 1
ATOM 683 C CA . LEU A 1 85 ? -4.923 2.870 11.382 1.00 86.19 85 LEU A CA 1
ATOM 684 C C . LEU A 1 85 ? -4.752 4.382 11.236 1.00 86.19 85 LEU A C 1
ATOM 686 O O . LEU A 1 85 ? -3.731 4.822 10.723 1.00 86.19 85 LEU A O 1
ATOM 690 N N . ARG A 1 86 ? -5.694 5.187 11.739 1.00 84.25 86 ARG A N 1
ATOM 691 C CA . ARG A 1 86 ? -5.553 6.653 11.755 1.00 84.25 86 ARG A CA 1
ATOM 692 C C . ARG A 1 86 ? -4.408 7.147 12.651 1.00 84.25 86 ARG A C 1
ATOM 694 O O . ARG A 1 86 ? -3.963 8.273 12.467 1.00 84.25 86 ARG A O 1
ATOM 701 N N . GLN A 1 87 ? -3.944 6.340 13.606 1.00 82.12 87 GLN A N 1
ATOM 702 C CA . GLN A 1 87 ? -2.960 6.728 14.626 1.00 82.12 87 GLN A CA 1
ATOM 703 C C . GLN A 1 87 ? -1.579 6.083 14.444 1.00 82.12 87 GLN A C 1
ATOM 705 O O . GLN A 1 87 ? -0.587 6.625 14.923 1.00 82.12 87 GLN A O 1
ATOM 710 N N . VAL A 1 88 ? -1.499 4.919 13.793 1.00 78.81 88 VAL A N 1
ATOM 711 C CA . VAL A 1 88 ? -0.286 4.081 13.792 1.00 78.81 88 VAL A CA 1
ATOM 712 C C . VAL A 1 88 ? 0.856 4.645 12.943 1.00 78.81 88 VAL A C 1
ATOM 714 O O . VAL A 1 88 ? 2.010 4.277 13.152 1.00 78.81 88 VAL A O 1
ATOM 717 N N . PHE A 1 89 ? 0.571 5.538 11.994 1.00 70.44 89 PHE A N 1
ATOM 718 C CA . PHE A 1 89 ? 1.598 6.109 11.125 1.00 70.44 89 PHE A CA 1
ATOM 719 C C . PHE A 1 89 ? 2.036 7.480 11.669 1.00 70.44 89 PHE A C 1
ATOM 721 O O . PHE A 1 89 ? 1.248 8.424 11.625 1.00 70.44 89 PHE A O 1
ATOM 728 N N . PRO A 1 90 ? 3.259 7.605 12.218 1.00 57.22 90 PRO A N 1
ATOM 729 C CA . PRO A 1 90 ? 3.719 8.844 12.837 1.00 57.22 90 PRO A CA 1
ATOM 730 C C . PRO A 1 90 ? 4.029 9.930 11.792 1.00 57.22 90 PRO A C 1
ATOM 732 O O . PRO A 1 90 ? 4.714 9.673 10.804 1.00 57.22 90 PRO A O 1
ATOM 735 N N . GLY A 1 91 ? 3.584 11.163 12.059 1.00 59.06 91 GLY A N 1
ATOM 736 C CA . GLY A 1 91 ? 3.846 12.357 11.241 1.00 59.06 91 GLY A CA 1
ATOM 737 C C . GLY A 1 91 ? 2.646 12.830 10.408 1.00 59.06 91 GLY A C 1
ATOM 738 O O . GLY A 1 91 ? 1.686 12.098 10.200 1.00 59.06 91 GLY A O 1
ATOM 739 N N . ASP A 1 92 ? 2.706 14.070 9.909 1.00 53.50 92 ASP A N 1
ATOM 740 C CA . ASP A 1 92 ? 1.568 14.775 9.284 1.00 53.50 92 ASP A CA 1
ATOM 741 C C . ASP A 1 92 ? 1.001 14.145 7.996 1.00 53.50 92 ASP A C 1
ATOM 743 O O . ASP A 1 92 ? 0.008 14.641 7.463 1.00 53.50 92 ASP A O 1
ATOM 747 N N . LYS A 1 93 ? 1.615 13.106 7.417 1.00 58.59 93 LYS A N 1
ATOM 748 C CA . LYS A 1 93 ? 1.254 12.646 6.065 1.00 58.59 93 LYS A CA 1
ATOM 749 C C . LYS A 1 93 ? 1.555 11.179 5.803 1.00 58.59 93 LYS A C 1
ATOM 751 O O . LYS A 1 93 ? 2.452 10.884 5.019 1.00 58.59 93 LYS 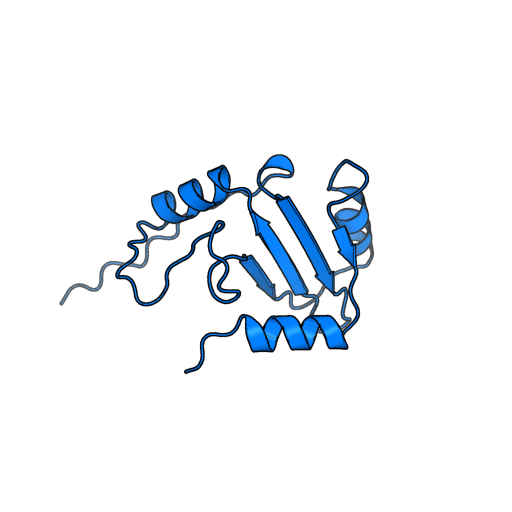A O 1
ATOM 756 N N . MET A 1 94 ? 0.771 10.258 6.356 1.00 65.38 94 MET A N 1
ATOM 757 C CA . MET A 1 94 ? 0.784 8.903 5.794 1.00 65.38 94 MET A CA 1
ATOM 758 C C . MET A 1 94 ? -0.575 8.283 5.559 1.00 65.38 94 MET A C 1
ATOM 760 O O . MET A 1 94 ? -0.668 7.597 4.556 1.00 65.38 94 MET A O 1
ATOM 764 N N . VAL A 1 95 ? -1.616 8.548 6.355 1.00 77.75 95 VAL A N 1
ATOM 765 C CA . VAL A 1 95 ? -2.962 8.022 6.059 1.00 77.75 95 VAL A CA 1
ATOM 766 C C . VAL A 1 95 ? -3.823 9.080 5.413 1.00 77.75 95 VAL A C 1
ATOM 768 O O . VAL A 1 95 ? -4.273 10.024 6.059 1.00 77.75 95 VAL A O 1
ATOM 771 N N . LYS A 1 96 ? -4.087 8.891 4.127 1.00 89.06 96 LYS A N 1
ATOM 772 C CA . LYS A 1 96 ? -5.070 9.668 3.389 1.00 89.06 96 LYS A CA 1
ATOM 773 C C . LYS A 1 96 ? -6.364 8.877 3.302 1.00 89.06 96 LYS A C 1
ATOM 775 O O . LYS A 1 96 ? -6.452 7.900 2.562 1.00 89.06 96 LYS A O 1
ATOM 780 N N . GLU A 1 97 ? -7.368 9.310 4.052 1.00 91.12 97 GLU A N 1
ATOM 781 C CA . GLU A 1 97 ? -8.712 8.759 3.917 1.00 91.12 97 GLU A CA 1
ATOM 782 C C . GLU A 1 97 ? -9.351 9.24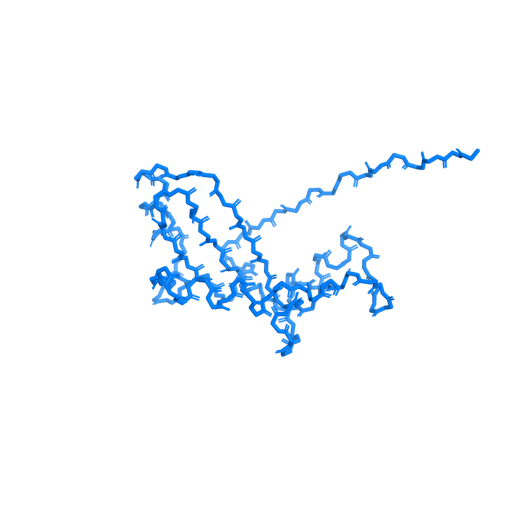9 2.607 1.00 91.12 97 GLU A C 1
ATOM 784 O O . GLU A 1 97 ? -9.258 10.430 2.264 1.00 91.12 97 GLU A O 1
ATOM 789 N N . ILE A 1 98 ? -9.962 8.334 1.855 1.00 94.12 98 ILE A N 1
ATOM 790 C CA . ILE A 1 98 ? -10.650 8.617 0.590 1.00 94.12 98 ILE A CA 1
ATOM 791 C C . ILE A 1 98 ? -12.079 8.074 0.599 1.00 94.12 98 ILE A C 1
ATOM 793 O O . ILE A 1 98 ? -12.412 7.108 1.295 1.00 94.12 98 ILE A O 1
ATOM 797 N N . ASP A 1 99 ? -12.929 8.685 -0.220 1.00 94.31 99 ASP A N 1
ATOM 798 C CA . ASP A 1 99 ? -14.293 8.216 -0.425 1.00 94.31 99 ASP A CA 1
ATOM 799 C C . ASP A 1 99 ? -14.360 6.961 -1.319 1.00 94.31 99 ASP A C 1
ATOM 801 O O . ASP A 1 99 ? -13.374 6.511 -1.909 1.00 94.31 99 ASP A O 1
ATOM 805 N N . GLN A 1 100 ? -15.561 6.387 -1.411 1.00 92.75 100 GLN A N 1
ATOM 806 C CA . GLN A 1 100 ? -15.834 5.187 -2.206 1.00 92.75 100 GLN A CA 1
ATOM 807 C C . GLN A 1 100 ? -15.560 5.395 -3.701 1.00 92.75 100 GLN A C 1
ATOM 809 O O . GLN A 1 100 ? -15.144 4.461 -4.386 1.00 92.75 100 GLN A O 1
ATOM 814 N N . LYS A 1 101 ? -15.819 6.598 -4.226 1.00 93.69 101 LYS A N 1
ATOM 815 C CA . LYS A 1 101 ? -15.676 6.888 -5.654 1.00 93.69 101 LYS A CA 1
ATOM 816 C C . LYS A 1 101 ? -14.205 6.800 -6.048 1.00 93.69 101 LYS A C 1
ATOM 818 O O . LYS A 1 101 ? -13.867 6.043 -6.953 1.00 93.69 101 LYS A O 1
ATOM 823 N N . ILE A 1 102 ? -13.339 7.500 -5.317 1.00 92.38 102 ILE A N 1
ATOM 824 C CA . ILE A 1 102 ? -11.888 7.472 -5.534 1.00 92.38 102 ILE A CA 1
ATOM 825 C C . ILE A 1 102 ? -11.349 6.056 -5.305 1.00 92.38 102 ILE A C 1
ATOM 827 O O . ILE A 1 102 ? -10.501 5.587 -6.063 1.00 92.38 102 ILE A O 1
ATOM 831 N N . ALA A 1 103 ? -11.852 5.346 -4.290 1.00 92.62 103 ALA A N 1
ATOM 832 C CA . ALA A 1 103 ? -11.424 3.979 -4.015 1.00 92.62 103 ALA A CA 1
ATOM 833 C C . ALA A 1 103 ? -11.694 3.048 -5.206 1.00 92.62 103 ALA A C 1
ATOM 835 O O . ALA A 1 103 ? -10.798 2.308 -5.610 1.00 92.62 103 ALA A O 1
ATOM 836 N N . ASN A 1 104 ? -12.883 3.137 -5.807 1.00 91.19 104 ASN A N 1
ATOM 837 C CA . ASN A 1 104 ? -13.248 2.358 -6.989 1.00 91.19 104 ASN A CA 1
ATOM 838 C C . ASN A 1 104 ? -12.408 2.741 -8.215 1.00 91.19 104 ASN A C 1
ATOM 840 O O . ASN A 1 104 ? -11.970 1.861 -8.951 1.00 91.19 104 ASN A O 1
ATOM 844 N N . GLU A 1 105 ? -12.148 4.035 -8.426 1.00 91.75 105 GLU A N 1
ATOM 845 C CA . GLU A 1 105 ? -11.284 4.504 -9.516 1.00 91.75 105 GLU A CA 1
ATOM 846 C C . GLU A 1 105 ? -9.870 3.916 -9.407 1.00 91.75 105 GLU A C 1
ATOM 848 O O . GLU A 1 105 ? -9.319 3.449 -10.405 1.00 91.75 105 GLU A O 1
ATOM 853 N N . ILE A 1 106 ? -9.288 3.882 -8.201 1.00 89.25 106 ILE A N 1
ATOM 854 C CA . ILE A 1 106 ? -7.970 3.273 -7.984 1.00 89.25 106 ILE A CA 1
ATOM 855 C C . ILE A 1 106 ? -8.021 1.757 -8.221 1.00 89.25 106 ILE A C 1
ATOM 857 O O . ILE A 1 106 ? -7.122 1.244 -8.889 1.00 89.25 106 ILE A O 1
ATOM 861 N N . LEU A 1 107 ? -9.053 1.045 -7.743 1.00 88.50 107 LEU A N 1
ATOM 862 C CA . LEU A 1 107 ? -9.198 -0.398 -7.988 1.00 88.50 107 LEU A CA 1
ATOM 863 C C . LEU A 1 107 ? -9.210 -0.709 -9.486 1.00 88.50 107 LEU A C 1
ATOM 865 O O . LEU A 1 107 ? -8.440 -1.550 -9.945 1.00 88.50 107 LEU A O 1
ATOM 869 N N . VAL A 1 108 ? -10.042 -0.001 -10.254 1.00 89.00 108 VAL A N 1
ATOM 870 C CA . VAL A 1 108 ? -10.166 -0.210 -11.705 1.00 89.00 108 VAL A CA 1
ATOM 871 C C . VAL A 1 108 ? -8.833 0.041 -12.411 1.00 89.00 108 VAL A C 1
ATOM 873 O O . VAL A 1 108 ? -8.438 -0.748 -13.263 1.00 89.00 108 VAL A O 1
ATOM 876 N N . ARG A 1 109 ? -8.108 1.102 -12.037 1.00 86.44 109 ARG A N 1
ATOM 877 C CA . ARG A 1 109 ? -6.816 1.458 -12.653 1.00 86.44 109 ARG A CA 1
ATOM 878 C C . ARG A 1 109 ? -5.670 0.522 -12.266 1.00 86.44 109 ARG A C 1
ATOM 880 O O . ARG A 1 109 ? -4.734 0.369 -13.044 1.00 86.44 109 ARG A O 1
ATOM 887 N N . SER A 1 110 ? -5.733 -0.072 -11.076 1.00 82.62 110 SER A N 1
ATOM 888 C CA . SER A 1 110 ? -4.676 -0.942 -10.541 1.00 82.62 110 SER A CA 1
ATOM 889 C C . SER A 1 110 ? -4.893 -2.415 -10.894 1.00 82.62 110 SER A C 1
ATOM 891 O O . SER A 1 110 ? -3.985 -3.223 -10.724 1.00 82.62 110 SER A O 1
ATOM 893 N N . THR A 1 111 ? -6.077 -2.778 -11.391 1.00 81.06 111 THR A N 1
ATOM 894 C CA . THR A 1 111 ? -6.377 -4.148 -11.810 1.00 81.06 111 THR A CA 1
ATOM 895 C C . THR A 1 111 ? -5.760 -4.405 -13.189 1.00 81.06 111 THR A C 1
ATOM 897 O O . THR A 1 111 ? -6.050 -3.662 -14.130 1.00 81.06 111 THR A O 1
ATOM 900 N N . PRO A 1 112 ? -4.912 -5.438 -13.352 1.00 69.00 112 PRO A N 1
ATOM 901 C CA . PRO A 1 112 ? -4.447 -5.854 -14.668 1.00 69.00 112 PRO A CA 1
ATOM 902 C C . PRO A 1 112 ? -5.645 -6.207 -15.554 1.00 69.00 112 PRO A C 1
ATOM 904 O O . PRO A 1 112 ? -6.521 -6.968 -15.146 1.00 69.00 112 PRO A O 1
ATOM 907 N N . SER A 1 113 ? -5.695 -5.643 -16.759 1.00 65.00 113 SER A N 1
ATOM 908 C CA . SER A 1 113 ? -6.642 -6.065 -17.791 1.00 65.00 113 SER A CA 1
ATOM 909 C C . SER A 1 113 ? -6.408 -7.548 -18.079 1.00 65.00 113 SER A C 1
ATOM 911 O O . SER A 1 113 ? -5.288 -7.905 -18.452 1.00 65.00 113 SER A O 1
ATOM 913 N N . GLN A 1 114 ? -7.430 -8.377 -17.843 1.00 49.66 114 GLN A N 1
ATOM 914 C CA . GLN A 1 114 ? -7.443 -9.779 -18.270 1.00 49.66 114 GLN A CA 1
ATOM 915 C C . GLN A 1 114 ? -7.276 -9.895 -19.784 1.00 49.66 114 GLN A C 1
ATOM 917 O O . GLN A 1 114 ? -7.797 -9.006 -20.499 1.00 49.66 114 GLN A O 1
#

Sequence (114 aa):
MFVQPYSMVPITIRGHDMAEVIVHFGRCLPIIYVRPTQAFGEQIKSLLGMSASDAFYFDATSKDERIHKLTFLIDNMTDEQRQFLRQVFPGDKMVKEIDQKIANEILVRSTPSQ

Foldseek 3Di:
DDDDPDDDFDDDDALQQFPAWEWEQDAQKIKIKTLGDQVNQVVVCVRVVDDPPDPQEAGCPDPQLQHNIDMDIDRHDDPVRVVCVVPRRDDDGHYHYDYPVVVVVSVVRNDPDD

Radius of gyration: 15.51 Å; chains: 1; bounding box: 33×49×35 Å

pLDDT: mean 85.34, std 11.82, range [40.34, 95.5]

Organism: NCBI:txid1538125